Protein AF-A0A2P9GH68-F1 (afdb_monomer_lite)

Sequence (84 aa):
MSEIGFISHPPPEPDFWIYFAKYLRNTWVQWAIVFVPFILFVLYLKLTMPSFHMNEKEYSEEQFQFEDMKEIRKRRNTMSNNNL

Structure (mmCIF, N/CA/C/O backbone):
data_AF-A0A2P9GH68-F1
#
_entry.id   AF-A0A2P9GH68-F1
#
loop_
_atom_site.group_PDB
_atom_site.id
_atom_site.type_symbol
_atom_site.label_atom_id
_atom_site.label_alt_id
_atom_site.label_comp_id
_atom_site.label_asym_id
_atom_site.label_entity_id
_atom_site.label_seq_id
_atom_site.pdbx_PDB_ins_code
_atom_site.Cartn_x
_atom_site.Cartn_y
_atom_site.Cartn_z
_atom_site.occupancy
_atom_site.B_iso_or_equiv
_atom_site.auth_seq_id
_atom_site.auth_comp_id
_atom_site.auth_asym_id
_atom_site.auth_atom_id
_atom_site.pdbx_PDB_model_num
ATOM 1 N N . MET A 1 1 ? 35.652 12.912 -50.748 1.00 44.09 1 MET A N 1
ATOM 2 C CA . MET A 1 1 ? 34.385 12.679 -50.024 1.00 44.09 1 MET A CA 1
ATOM 3 C C . MET A 1 1 ? 34.699 11.859 -48.790 1.00 44.09 1 MET A C 1
ATOM 5 O O . MET A 1 1 ? 34.845 10.652 -48.889 1.00 44.09 1 MET A O 1
ATOM 9 N N . SER A 1 2 ? 34.925 12.523 -47.658 1.00 47.50 2 SER A N 1
ATOM 10 C CA . SER A 1 2 ? 35.011 11.869 -46.354 1.00 47.50 2 SER A CA 1
ATOM 11 C C . SER A 1 2 ? 33.643 12.013 -45.704 1.00 47.50 2 SER A C 1
ATOM 13 O O . SER A 1 2 ? 33.349 13.037 -45.088 1.00 47.50 2 SER A O 1
ATOM 15 N N . GLU A 1 3 ? 32.779 11.028 -45.925 1.00 58.19 3 GLU A N 1
ATOM 16 C CA . GLU A 1 3 ? 31.558 10.880 -45.143 1.00 58.19 3 GLU A CA 1
ATOM 17 C C . GLU A 1 3 ? 31.978 10.507 -43.725 1.00 58.19 3 GLU A C 1
ATOM 19 O O . GLU A 1 3 ? 32.183 9.344 -43.388 1.00 58.19 3 GLU A O 1
ATOM 24 N N . ILE A 1 4 ? 32.181 11.528 -42.896 1.00 58.97 4 ILE A N 1
ATOM 25 C CA . ILE A 1 4 ? 32.321 11.365 -41.456 1.00 58.97 4 ILE A CA 1
ATOM 26 C C . ILE A 1 4 ? 30.891 11.134 -40.970 1.00 58.97 4 ILE A C 1
ATOM 28 O O . ILE A 1 4 ? 30.213 12.041 -40.492 1.00 58.97 4 ILE A O 1
ATOM 32 N N . GLY A 1 5 ? 30.386 9.929 -41.241 1.00 56.75 5 GLY A N 1
ATOM 33 C CA . GLY A 1 5 ? 29.132 9.451 -40.698 1.00 56.75 5 GLY A CA 1
ATOM 34 C C . GLY A 1 5 ? 29.226 9.607 -39.194 1.00 56.75 5 GLY A C 1
ATOM 35 O O . GLY A 1 5 ? 30.147 9.074 -38.575 1.00 56.75 5 GLY A O 1
ATOM 36 N N . PHE A 1 6 ? 28.324 10.414 -38.639 1.00 58.25 6 PHE A N 1
ATOM 37 C CA . PHE A 1 6 ? 28.120 10.551 -37.211 1.00 58.25 6 PHE A CA 1
ATOM 38 C C . PHE A 1 6 ? 28.214 9.158 -36.596 1.00 58.25 6 PHE A C 1
ATOM 40 O O . PHE A 1 6 ? 27.352 8.312 -36.831 1.00 58.25 6 PHE A O 1
ATOM 47 N N . ILE A 1 7 ? 29.285 8.913 -35.842 1.00 58.44 7 ILE A N 1
ATOM 48 C CA . ILE A 1 7 ? 29.374 7.782 -34.929 1.00 58.44 7 ILE A CA 1
ATOM 49 C C . ILE A 1 7 ? 28.348 8.117 -33.850 1.00 58.44 7 ILE A C 1
ATOM 51 O O . ILE A 1 7 ? 28.652 8.711 -32.820 1.00 58.44 7 ILE A O 1
ATOM 55 N N . SER A 1 8 ? 27.078 7.868 -34.162 1.00 66.38 8 SER A N 1
ATOM 56 C CA . SER A 1 8 ? 25.982 7.965 -33.225 1.00 66.38 8 SER A CA 1
ATOM 57 C C . SER A 1 8 ? 26.206 6.825 -32.252 1.00 66.38 8 SER A C 1
ATOM 59 O O . SER A 1 8 ? 25.855 5.677 -32.528 1.00 66.38 8 SER A O 1
ATOM 61 N N . HIS A 1 9 ? 26.888 7.131 -31.153 1.00 65.25 9 HIS A N 1
ATOM 62 C CA . HIS A 1 9 ? 26.955 6.241 -30.011 1.00 65.25 9 HIS A CA 1
ATOM 63 C C . HIS A 1 9 ? 25.529 5.747 -29.712 1.00 65.25 9 HIS A C 1
ATOM 65 O O . HIS A 1 9 ? 24.598 6.564 -29.749 1.00 65.25 9 HIS A O 1
ATOM 71 N N . PRO A 1 10 ? 25.325 4.434 -29.492 1.00 72.50 10 PRO A N 1
ATOM 72 C CA . PRO A 1 10 ? 24.007 3.927 -29.143 1.00 72.50 10 PRO A CA 1
ATOM 73 C C . PRO A 1 10 ? 23.496 4.695 -27.915 1.00 72.50 10 PRO A C 1
ATOM 75 O O . PRO A 1 10 ? 24.309 5.095 -27.075 1.00 72.50 10 PRO A O 1
ATOM 78 N N . PRO A 1 11 ? 22.180 4.960 -27.824 1.00 70.69 11 PRO A N 1
ATOM 79 C CA . PRO A 1 11 ? 21.623 5.688 -26.694 1.00 70.69 11 PRO A CA 1
ATOM 80 C C . PRO A 1 11 ? 22.094 5.031 -25.389 1.00 70.69 11 PRO A C 1
ATOM 82 O O . PRO A 1 11 ? 22.074 3.800 -25.305 1.00 70.69 11 PRO A O 1
ATOM 85 N N . PRO A 1 12 ? 22.558 5.826 -24.406 1.00 73.88 12 PRO A N 1
ATOM 86 C CA . PRO A 1 12 ? 23.081 5.288 -23.161 1.00 73.88 12 PRO A CA 1
ATOM 87 C C . PRO A 1 12 ? 22.018 4.414 -22.506 1.00 73.88 12 PRO A C 1
ATOM 89 O O . PRO A 1 12 ? 20.830 4.756 -22.511 1.00 73.88 12 PRO A O 1
ATOM 92 N N . GLU A 1 13 ? 22.449 3.272 -21.975 1.00 79.50 13 GLU A N 1
ATOM 93 C CA . GLU A 1 13 ? 21.541 2.366 -21.294 1.00 79.50 13 GLU A CA 1
ATOM 94 C C . GLU A 1 13 ? 20.897 3.110 -20.117 1.00 79.50 13 GLU A C 1
ATOM 96 O O . GLU A 1 13 ? 21.599 3.716 -19.307 1.00 79.50 13 GLU A O 1
ATOM 101 N N . PRO A 1 14 ? 19.560 3.148 -20.037 1.00 76.94 14 PRO A N 1
ATOM 102 C CA . PRO A 1 14 ? 18.886 3.822 -18.940 1.00 76.94 14 PRO A CA 1
ATOM 103 C C . PRO A 1 14 ? 19.242 3.163 -17.606 1.00 76.94 14 PRO A C 1
ATOM 105 O O . PRO A 1 14 ? 19.011 1.969 -17.409 1.00 76.94 14 PRO A O 1
ATOM 108 N N . ASP A 1 15 ? 19.753 3.967 -16.674 1.00 84.38 15 ASP A N 1
ATOM 109 C CA . ASP A 1 15 ? 20.080 3.505 -15.329 1.00 84.38 15 ASP A CA 1
ATOM 110 C C . ASP A 1 15 ? 18.844 2.957 -14.608 1.00 84.38 15 ASP A C 1
ATOM 112 O O . ASP A 1 15 ? 17.710 3.412 -14.803 1.00 84.38 15 ASP A O 1
ATOM 116 N N . PHE A 1 16 ? 19.076 2.030 -13.675 1.00 82.50 16 PHE A N 1
ATOM 117 C CA . PHE A 1 16 ? 18.044 1.498 -12.780 1.00 82.50 16 PHE A CA 1
ATOM 118 C C . PHE A 1 16 ? 17.178 2.608 -12.153 1.00 82.50 16 PHE A C 1
ATOM 120 O O . PHE A 1 16 ? 15.953 2.493 -12.094 1.00 82.50 16 PHE A O 1
ATOM 127 N N . TRP A 1 17 ? 17.797 3.723 -11.752 1.00 82.50 17 TRP A N 1
ATOM 128 C CA . TRP A 1 17 ? 17.112 4.876 -11.163 1.00 82.50 17 TRP A CA 1
ATOM 129 C C . TRP A 1 17 ? 16.098 5.536 -12.098 1.00 82.50 17 TRP A C 1
ATOM 131 O O . TRP A 1 17 ? 15.052 5.989 -11.638 1.00 82.50 17 TRP A O 1
ATOM 141 N N . ILE A 1 18 ? 16.358 5.557 -13.405 1.00 82.88 18 ILE A N 1
ATOM 142 C CA . ILE A 1 18 ? 15.434 6.100 -14.407 1.00 82.88 18 ILE A CA 1
ATOM 143 C C . ILE A 1 18 ? 14.222 5.189 -14.583 1.00 82.88 18 ILE A C 1
ATOM 145 O O . ILE A 1 18 ? 13.094 5.679 -14.666 1.00 82.88 18 ILE A O 1
ATOM 149 N N . TYR A 1 19 ? 14.418 3.870 -14.566 1.00 80.50 19 TYR A N 1
ATOM 150 C CA . TYR A 1 19 ? 13.303 2.924 -14.562 1.00 80.50 19 TYR A CA 1
ATOM 151 C C . TYR A 1 19 ? 12.470 3.030 -13.288 1.00 80.50 19 TYR A C 1
ATOM 153 O O . TYR A 1 19 ? 11.240 3.071 -13.354 1.00 80.50 19 TYR A O 1
ATOM 161 N N . PHE A 1 20 ? 13.132 3.153 -12.139 1.00 79.75 20 PHE A N 1
ATOM 162 C CA . PHE A 1 20 ? 12.476 3.333 -10.853 1.00 79.75 20 PHE A CA 1
ATOM 163 C C . PHE A 1 20 ? 11.677 4.644 -10.794 1.00 79.75 20 PHE A C 1
ATOM 165 O O . PHE A 1 20 ? 10.505 4.639 -10.422 1.00 79.75 20 PHE A O 1
ATOM 172 N N . ALA A 1 21 ? 12.251 5.757 -11.256 1.00 81.88 21 ALA A N 1
ATOM 173 C CA . ALA A 1 21 ? 11.566 7.046 -11.339 1.00 81.88 21 ALA A CA 1
ATOM 174 C C . ALA A 1 21 ? 10.384 7.017 -12.323 1.00 81.88 21 ALA A C 1
ATOM 176 O O . ALA A 1 21 ? 9.318 7.570 -12.044 1.00 81.88 21 ALA A O 1
ATOM 177 N N . LYS A 1 22 ? 10.534 6.325 -13.460 1.00 82.12 2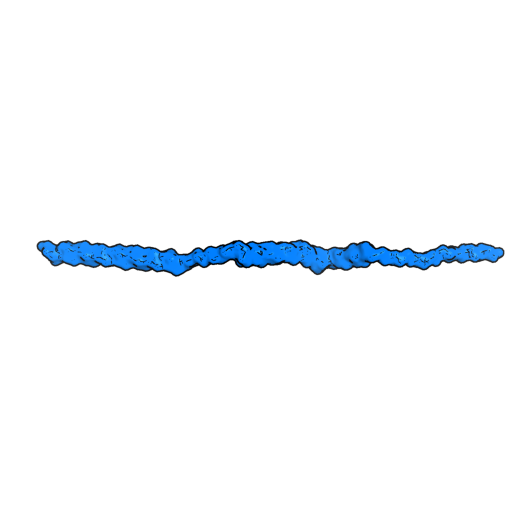2 LYS A N 1
ATOM 178 C CA . LYS A 1 22 ? 9.444 6.112 -14.420 1.00 82.12 22 LYS A CA 1
ATOM 179 C C . LYS A 1 22 ? 8.295 5.313 -13.798 1.00 82.12 22 LYS A C 1
ATOM 181 O O . LYS A 1 22 ? 7.138 5.640 -14.047 1.00 82.12 22 LYS A O 1
ATOM 186 N N . TYR A 1 23 ? 8.602 4.318 -12.967 1.00 80.31 23 TYR A N 1
ATOM 187 C CA . TYR A 1 23 ? 7.609 3.533 -12.233 1.00 80.31 23 TYR A CA 1
ATOM 188 C C . TYR A 1 23 ? 6.917 4.351 -11.128 1.00 80.31 23 TYR A C 1
ATOM 190 O O . TYR A 1 23 ? 5.693 4.324 -11.010 1.00 80.31 23 TYR A O 1
ATOM 198 N N . LEU A 1 24 ? 7.680 5.163 -10.388 1.00 81.62 24 LEU A N 1
ATOM 199 C CA . LEU A 1 24 ? 7.175 6.093 -9.369 1.00 81.62 24 LEU A CA 1
ATOM 200 C C . LEU A 1 24 ? 6.253 7.183 -9.924 1.00 81.62 24 LEU A C 1
ATOM 202 O O . LEU A 1 24 ? 5.442 7.734 -9.186 1.00 81.62 24 LEU A O 1
ATOM 206 N N . ARG A 1 25 ? 6.366 7.517 -11.214 1.00 77.81 25 ARG A N 1
ATOM 207 C CA . ARG A 1 25 ? 5.509 8.517 -11.866 1.00 77.81 25 ARG A CA 1
ATOM 208 C C . ARG A 1 25 ? 4.078 8.026 -12.087 1.00 77.81 25 ARG A C 1
ATOM 210 O O . ARG A 1 25 ? 3.200 8.829 -12.392 1.00 77.81 25 ARG A O 1
ATOM 217 N N . ASN A 1 26 ? 3.831 6.726 -11.958 1.00 84.75 26 ASN A N 1
ATOM 218 C CA . ASN A 1 26 ? 2.483 6.200 -12.060 1.00 84.75 26 ASN A CA 1
ATOM 219 C C . ASN A 1 26 ? 1.652 6.684 -10.865 1.00 84.75 26 ASN A C 1
ATOM 221 O O . ASN A 1 26 ? 1.992 6.415 -9.714 1.00 84.75 26 ASN A O 1
ATOM 225 N N . THR A 1 27 ? 0.538 7.363 -11.138 1.00 84.00 27 THR A N 1
ATOM 226 C CA . THR A 1 27 ? -0.361 7.925 -10.121 1.00 84.00 27 THR A CA 1
ATOM 227 C C . THR A 1 27 ? -0.792 6.873 -9.098 1.00 84.00 27 THR A C 1
ATOM 229 O O . THR A 1 27 ? -0.832 7.154 -7.906 1.00 84.00 27 THR A O 1
ATOM 232 N N . TRP A 1 28 ? -1.015 5.629 -9.528 1.00 83.25 28 TRP A N 1
ATOM 233 C CA . TRP A 1 28 ? -1.331 4.511 -8.632 1.00 83.25 28 TRP A CA 1
ATOM 234 C C . TRP A 1 28 ? -0.221 4.198 -7.625 1.00 83.25 28 TRP A C 1
ATOM 236 O O . TRP A 1 28 ? -0.501 3.947 -6.455 1.00 83.25 28 TRP A O 1
ATOM 246 N N . VAL A 1 29 ? 1.039 4.243 -8.062 1.00 85.25 29 VAL A N 1
ATOM 247 C CA . VAL A 1 29 ? 2.205 3.991 -7.204 1.00 85.25 29 VAL A CA 1
ATOM 248 C C . VAL A 1 29 ? 2.388 5.143 -6.217 1.00 85.25 29 VAL A C 1
ATOM 250 O O . VAL A 1 29 ? 2.658 4.902 -5.044 1.00 85.25 29 VAL A O 1
ATOM 253 N N . GLN A 1 30 ? 2.153 6.384 -6.652 1.00 85.62 30 GLN A N 1
ATOM 254 C CA . GLN A 1 30 ? 2.180 7.557 -5.772 1.00 85.62 30 GLN A CA 1
ATOM 255 C C . GLN A 1 30 ? 1.125 7.462 -4.666 1.00 85.62 30 GLN A C 1
ATOM 257 O O . GLN A 1 30 ? 1.442 7.656 -3.494 1.00 85.62 30 GLN A O 1
ATOM 262 N N . TRP A 1 31 ? -0.111 7.102 -5.019 1.00 90.94 31 TRP A N 1
ATOM 263 C CA . TRP A 1 31 ? -1.174 6.892 -4.038 1.00 90.94 31 TRP A CA 1
ATOM 264 C C . TRP A 1 31 ? -0.863 5.733 -3.097 1.00 90.94 31 TRP A C 1
ATOM 266 O O . TRP A 1 31 ? -1.081 5.866 -1.898 1.00 90.94 31 TRP A O 1
ATOM 276 N N . ALA A 1 32 ? -0.306 4.627 -3.596 1.00 89.38 32 ALA A N 1
ATOM 277 C CA . ALA A 1 32 ? 0.105 3.511 -2.751 1.00 89.38 32 ALA A CA 1
ATOM 278 C C . ALA A 1 32 ? 1.159 3.939 -1.717 1.00 89.38 32 ALA A C 1
ATOM 280 O O . ALA A 1 32 ? 1.041 3.578 -0.552 1.00 89.38 32 ALA A O 1
ATOM 281 N N . ILE A 1 33 ? 2.135 4.770 -2.094 1.00 88.69 33 ILE A N 1
ATOM 282 C CA . ILE A 1 33 ? 3.160 5.274 -1.162 1.00 88.69 33 ILE A CA 1
ATOM 283 C C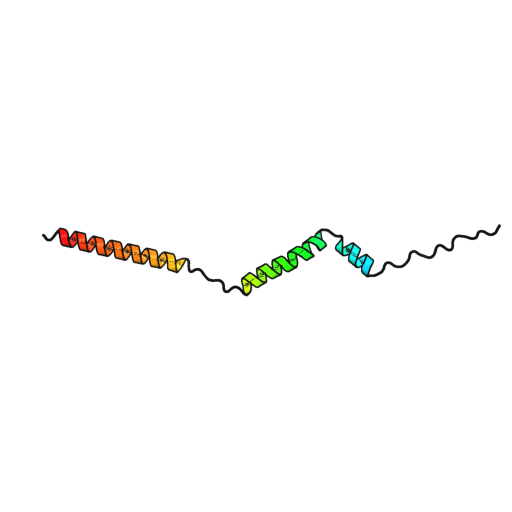 . ILE A 1 33 ? 2.548 6.090 -0.019 1.00 88.69 33 ILE A C 1
ATOM 285 O O . ILE A 1 33 ? 3.064 6.045 1.092 1.00 88.69 33 ILE A O 1
ATOM 289 N N . VAL A 1 34 ? 1.449 6.808 -0.259 1.00 89.25 34 VAL A N 1
ATOM 290 C CA . VAL A 1 34 ? 0.771 7.606 0.776 1.00 89.25 34 VAL A CA 1
ATOM 291 C C . VAL A 1 34 ? -0.229 6.762 1.573 1.00 89.25 34 VAL A C 1
ATOM 293 O O . VAL A 1 34 ? -0.263 6.819 2.801 1.00 89.25 34 VAL A O 1
ATOM 296 N N . PHE A 1 35 ? -1.035 5.946 0.894 1.00 92.12 35 PHE A N 1
ATOM 297 C CA . PHE A 1 35 ? -2.106 5.180 1.524 1.00 92.12 35 PHE A CA 1
ATOM 298 C C . PHE A 1 35 ? -1.624 3.934 2.252 1.00 92.12 35 PHE A C 1
ATOM 300 O O . PHE A 1 35 ? -2.188 3.609 3.289 1.00 92.12 35 PHE A O 1
ATOM 307 N N . VAL A 1 36 ? -0.605 3.230 1.756 1.00 92.75 36 VAL A N 1
ATOM 308 C CA . VAL A 1 36 ? -0.082 2.026 2.420 1.00 92.75 36 VAL A CA 1
ATOM 309 C C . VAL A 1 36 ? 0.385 2.327 3.848 1.00 92.75 36 VAL A C 1
ATOM 311 O O . VAL A 1 36 ? -0.123 1.673 4.760 1.00 92.75 36 VAL A O 1
ATOM 314 N N . PRO A 1 37 ? 1.267 3.313 4.112 1.00 92.81 37 PRO A N 1
ATOM 315 C CA . PRO A 1 37 ? 1.659 3.629 5.483 1.00 92.81 37 PRO A CA 1
ATOM 316 C C . PRO A 1 37 ? 0.489 4.166 6.311 1.00 92.81 37 PRO A C 1
ATOM 318 O O . PRO A 1 37 ? 0.415 3.867 7.497 1.00 92.81 37 PRO A O 1
ATOM 321 N N . PHE A 1 38 ? -0.459 4.891 5.707 1.00 93.31 38 PHE A N 1
ATOM 322 C CA . PHE A 1 38 ? -1.652 5.367 6.410 1.00 93.31 38 PHE A CA 1
ATOM 323 C C . PHE A 1 38 ? -2.568 4.217 6.857 1.00 93.31 38 PHE A C 1
ATOM 325 O O . PHE A 1 38 ? -2.990 4.170 8.009 1.00 93.31 38 PHE A O 1
ATOM 332 N N . ILE A 1 39 ? -2.839 3.249 5.979 1.00 93.12 39 ILE A N 1
ATOM 333 C CA . ILE A 1 39 ? -3.634 2.058 6.301 1.00 93.12 39 ILE A CA 1
ATOM 334 C C . ILE A 1 39 ? -2.908 1.213 7.345 1.00 93.12 39 ILE A C 1
ATOM 336 O O . ILE A 1 39 ? -3.532 0.786 8.313 1.00 93.12 39 ILE A O 1
ATOM 340 N N . LEU A 1 40 ? -1.596 1.006 7.193 1.00 93.31 40 LEU A N 1
ATOM 341 C CA . LEU A 1 40 ? -0.787 0.309 8.192 1.00 93.31 40 LEU A CA 1
ATOM 342 C C . LEU A 1 40 ? -0.827 1.020 9.543 1.00 93.31 40 LEU A C 1
ATOM 344 O O . LEU A 1 40 ? -0.932 0.352 10.562 1.00 93.31 40 LEU A O 1
ATOM 348 N N . PHE A 1 41 ? -0.804 2.352 9.563 1.00 91.31 41 PHE A N 1
ATOM 349 C CA . PHE A 1 41 ? -0.928 3.139 10.784 1.00 91.31 41 PHE A CA 1
ATOM 350 C C . PHE A 1 41 ? -2.308 2.986 11.435 1.00 91.31 41 PHE A C 1
ATOM 352 O O . PHE A 1 41 ? -2.393 2.767 12.638 1.00 91.31 41 PHE A O 1
ATOM 359 N N . VAL A 1 42 ? -3.392 3.025 10.656 1.00 91.38 42 VAL A N 1
ATOM 360 C CA . VAL A 1 42 ? -4.752 2.785 11.168 1.00 91.38 42 VAL A CA 1
ATOM 361 C C . VAL A 1 42 ? -4.903 1.357 11.694 1.00 91.38 42 VAL A C 1
ATOM 363 O O . VAL A 1 42 ? -5.488 1.154 12.755 1.00 91.38 42 VAL A O 1
ATOM 366 N N . LEU A 1 43 ? -4.366 0.363 10.985 1.00 90.19 43 LEU A N 1
ATOM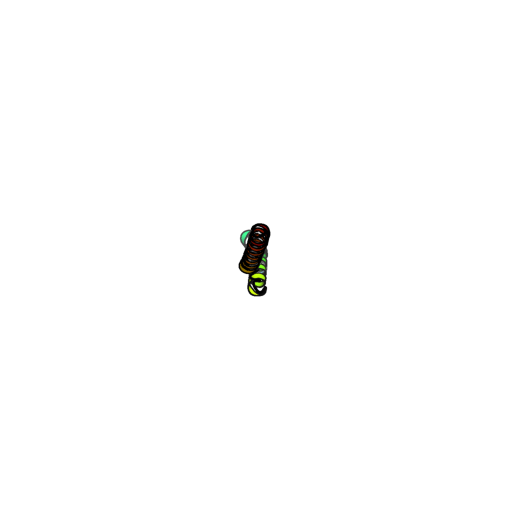 367 C CA . LEU A 1 43 ? -4.363 -1.030 11.432 1.00 90.19 43 LEU A CA 1
ATOM 368 C C . LEU A 1 43 ? -3.523 -1.211 12.692 1.00 90.19 43 LEU A C 1
ATOM 370 O O . LEU A 1 43 ? -3.960 -1.893 13.613 1.00 90.19 43 LEU A O 1
ATOM 374 N N . TYR A 1 44 ? -2.356 -0.572 12.747 1.00 89.31 44 TYR A N 1
ATOM 375 C CA . TYR A 1 44 ? -1.507 -0.538 13.926 1.00 89.31 44 TYR A CA 1
ATOM 376 C C . TYR A 1 44 ? -2.286 0.029 15.106 1.00 89.31 44 TYR A C 1
ATOM 378 O O . TYR A 1 44 ? -2.447 -0.676 16.090 1.00 89.31 44 TYR A O 1
ATOM 386 N N . LEU A 1 45 ? -2.884 1.217 14.970 1.00 87.88 45 LEU A N 1
ATOM 387 C CA . LEU A 1 45 ? -3.735 1.799 16.005 1.00 87.88 45 LEU A CA 1
ATOM 388 C C . LEU A 1 45 ? -4.874 0.858 16.398 1.00 87.88 45 LEU A C 1
ATOM 390 O O . LEU A 1 45 ? -5.099 0.658 17.578 1.00 87.88 45 LEU A O 1
ATOM 394 N N . LYS A 1 46 ? -5.560 0.225 15.447 1.00 82.19 46 LYS A N 1
ATOM 395 C CA . LYS A 1 46 ? -6.661 -0.701 15.743 1.00 82.19 46 LYS A CA 1
ATOM 396 C C . LYS A 1 46 ? -6.213 -1.965 16.492 1.00 82.19 46 LYS A C 1
ATOM 398 O O . LYS A 1 46 ? -7.008 -2.524 17.239 1.00 82.19 46 LYS A O 1
ATOM 403 N N . LEU A 1 47 ? -4.981 -2.426 16.280 1.00 80.31 47 LEU A N 1
ATOM 404 C CA . LEU A 1 47 ? -4.411 -3.594 16.958 1.00 80.31 47 LEU A CA 1
ATOM 405 C C . LEU A 1 47 ? -3.771 -3.238 18.305 1.00 80.31 47 LEU A C 1
ATOM 407 O O . LEU A 1 47 ? -3.868 -4.014 19.250 1.00 80.31 47 LEU A O 1
ATOM 411 N N . THR A 1 48 ? -3.092 -2.093 18.393 1.00 78.88 48 THR A N 1
ATOM 412 C CA . THR A 1 48 ? -2.368 -1.669 19.599 1.00 78.88 48 THR A CA 1
ATOM 413 C C . THR A 1 48 ? -3.223 -0.876 20.565 1.00 78.88 48 THR A C 1
ATOM 415 O O . THR A 1 48 ? -2.912 -0.822 21.751 1.00 78.88 48 THR A O 1
ATOM 418 N N . MET A 1 49 ? -4.280 -0.228 20.079 1.00 68.06 49 MET A N 1
ATOM 419 C CA . MET A 1 49 ? -5.268 0.377 20.950 1.00 68.06 49 MET A CA 1
ATOM 420 C C . MET A 1 49 ? -6.105 -0.783 21.488 1.00 68.06 49 MET A C 1
ATOM 422 O O . MET A 1 49 ? -6.762 -1.460 20.691 1.00 68.06 49 MET A O 1
ATOM 426 N N . PRO A 1 50 ? -6.071 -1.066 22.805 1.00 62.94 50 PRO A N 1
ATOM 427 C CA . PRO A 1 50 ? -7.034 -1.991 23.369 1.00 62.94 50 PRO A CA 1
ATOM 428 C C . PRO A 1 50 ? -8.389 -1.441 22.952 1.00 62.94 50 PRO A C 1
ATOM 430 O O . PRO A 1 50 ? -8.656 -0.252 23.162 1.00 62.94 50 PRO A O 1
ATOM 433 N N . SER A 1 51 ? -9.213 -2.255 22.286 1.00 60.34 51 SER A N 1
ATOM 434 C CA . SER A 1 51 ? -10.598 -1.865 22.101 1.00 60.34 51 SER A CA 1
ATOM 435 C C . SER A 1 51 ? -11.131 -1.732 23.516 1.00 60.34 51 SER A C 1
ATOM 437 O O . SER A 1 51 ? -11.436 -2.728 24.175 1.00 60.34 51 SER A O 1
ATOM 439 N N . PHE A 1 52 ? -11.192 -0.503 24.015 1.00 55.62 52 PHE A N 1
ATOM 440 C CA . PHE A 1 52 ? -12.178 -0.162 24.999 1.00 55.62 52 PHE A CA 1
ATOM 441 C C . PHE A 1 52 ? -13.475 -0.491 24.273 1.00 55.62 52 PHE A C 1
ATOM 443 O O . PHE A 1 52 ? -14.000 0.303 23.496 1.00 55.62 52 PHE A O 1
ATOM 450 N N . HIS A 1 53 ? -13.943 -1.724 24.473 1.00 53.16 53 HIS A N 1
ATOM 451 C CA . HIS A 1 53 ? -15.348 -1.986 24.649 1.00 53.16 53 HIS A CA 1
ATOM 452 C C . HIS A 1 53 ? -15.769 -0.966 25.710 1.00 53.16 53 HIS A C 1
ATOM 454 O O . HIS A 1 53 ? -15.758 -1.253 26.901 1.00 53.16 53 HIS A O 1
ATOM 460 N N . MET A 1 54 ? -16.020 0.277 25.285 1.00 50.81 54 MET A N 1
ATOM 461 C CA . MET A 1 54 ? -16.949 1.153 25.959 1.00 50.81 54 MET A CA 1
ATOM 462 C C . MET A 1 54 ? -18.207 0.320 25.942 1.00 50.81 54 MET A C 1
ATOM 464 O O . MET A 1 54 ? -18.813 0.056 24.906 1.00 50.81 54 MET A O 1
ATOM 468 N N . ASN A 1 55 ? -18.392 -0.298 27.089 1.00 50.34 55 ASN A N 1
ATOM 469 C CA . ASN A 1 55 ? -19.381 -1.274 27.387 1.00 50.34 55 ASN A CA 1
ATOM 470 C C . ASN A 1 55 ? -20.725 -0.574 27.198 1.00 50.34 55 ASN A C 1
ATOM 472 O O . ASN A 1 55 ? -21.241 0.059 28.110 1.00 50.34 55 ASN A O 1
ATOM 476 N N . GLU A 1 56 ? -21.285 -0.651 25.989 1.00 53.91 56 GLU A N 1
ATOM 477 C CA . GLU A 1 56 ? -22.642 -0.168 25.710 1.00 53.91 56 GLU A CA 1
ATOM 478 C C . GLU A 1 56 ? -23.656 -0.842 26.658 1.00 53.91 56 GLU A C 1
ATOM 480 O O . GLU A 1 56 ? -24.751 -0.328 26.877 1.00 53.91 56 GLU A O 1
ATOM 485 N N . LYS A 1 57 ? -23.267 -1.966 27.281 1.00 54.03 57 LYS A N 1
ATOM 486 C CA . LYS A 1 57 ? -24.051 -2.675 28.289 1.00 54.03 57 LYS A CA 1
ATOM 487 C C . LYS A 1 57 ? -23.927 -2.070 29.692 1.00 54.03 57 LYS A C 1
ATOM 489 O O . LYS A 1 57 ? -24.914 -2.116 30.406 1.00 54.03 57 LYS A O 1
ATOM 494 N N . GLU A 1 58 ? -22.821 -1.423 30.076 1.00 52.00 58 GLU A N 1
ATOM 495 C CA . GLU A 1 58 ? -22.716 -0.777 31.405 1.00 52.00 58 GLU A CA 1
ATOM 496 C C . GLU A 1 58 ? -23.641 0.435 31.503 1.00 52.00 58 GLU A C 1
ATOM 498 O O . GLU A 1 58 ? -24.362 0.575 32.484 1.00 52.00 58 GLU A O 1
ATOM 503 N N . TYR A 1 59 ? -23.713 1.268 30.459 1.00 52.28 59 TYR A N 1
ATOM 504 C CA . TYR A 1 59 ? -24.603 2.434 30.483 1.00 52.28 59 TYR A CA 1
ATOM 505 C C . TYR A 1 59 ? -26.087 2.031 30.464 1.00 52.28 59 TYR A C 1
ATOM 507 O O . TYR A 1 59 ? -26.917 2.665 31.117 1.00 52.28 59 TYR A O 1
ATOM 515 N N . SER A 1 60 ? -26.423 0.953 29.745 1.00 57.28 60 SER A N 1
ATOM 516 C CA . SER A 1 60 ? -27.782 0.405 29.721 1.00 57.28 60 SER A CA 1
ATOM 517 C C . SER A 1 60 ? -28.157 -0.266 31.044 1.00 57.28 60 SER A C 1
ATOM 519 O O . SER A 1 60 ? -29.289 -0.108 31.492 1.00 57.28 60 SER A O 1
ATOM 521 N N . GLU A 1 61 ? -27.244 -1.005 31.676 1.00 60.31 61 GLU A N 1
ATOM 522 C CA . GLU A 1 61 ? -27.496 -1.689 32.949 1.00 60.31 61 GLU A CA 1
ATOM 523 C C . GLU A 1 61 ? -27.576 -0.700 34.118 1.00 60.31 61 GLU A C 1
ATOM 525 O O . GLU A 1 61 ? -28.469 -0.826 34.958 1.00 60.31 61 GLU A O 1
ATOM 530 N N . GLU A 1 62 ? -26.727 0.332 34.148 1.00 60.12 62 GLU A N 1
ATOM 531 C CA . GLU A 1 62 ? -26.811 1.398 35.151 1.00 60.12 62 GLU A CA 1
ATOM 532 C C . GLU 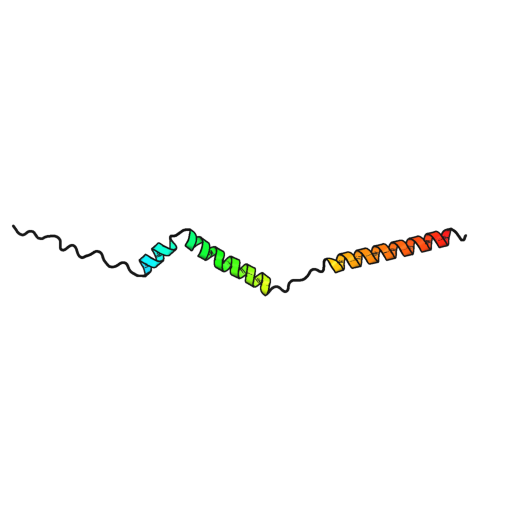A 1 62 ? -28.096 2.225 35.004 1.00 60.12 62 GLU A C 1
ATOM 534 O O . GLU A 1 62 ? -28.751 2.500 36.010 1.00 60.12 62 GLU A O 1
ATOM 539 N N . GLN A 1 63 ? -28.519 2.577 33.778 1.00 59.62 63 GLN A N 1
ATOM 540 C CA . GLN A 1 63 ? -29.812 3.248 33.572 1.00 59.62 63 GLN A CA 1
ATOM 541 C C . GLN A 1 63 ? -30.996 2.367 33.982 1.00 59.62 63 GLN A C 1
ATOM 543 O O . GLN A 1 63 ? -31.905 2.858 34.656 1.00 59.62 63 GLN A O 1
ATOM 548 N N . PHE A 1 64 ? -30.977 1.084 33.611 1.00 63.06 64 PHE A N 1
ATOM 549 C CA . PHE A 1 64 ? -32.052 0.145 33.926 1.00 63.06 64 PHE A CA 1
ATOM 550 C C . PHE A 1 64 ? -32.191 -0.057 35.443 1.00 63.06 64 PHE A C 1
ATOM 552 O O . PHE A 1 64 ? -33.286 0.067 35.990 1.00 63.06 64 PHE A O 1
ATOM 559 N N . GLN A 1 65 ? -31.076 -0.243 36.161 1.00 68.06 65 GLN A N 1
ATOM 560 C CA . GLN A 1 65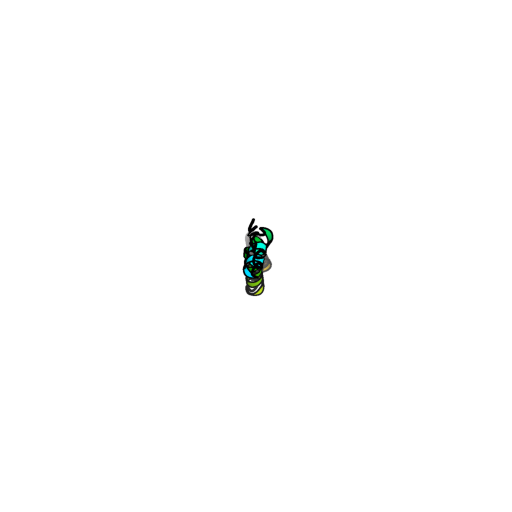 ? -31.097 -0.345 37.624 1.00 68.06 65 GLN A CA 1
ATOM 561 C C . GLN A 1 65 ? -31.549 0.956 38.308 1.00 68.06 65 GLN A C 1
ATOM 563 O O . GLN A 1 65 ? -32.203 0.915 39.356 1.00 68.06 65 GLN A O 1
ATOM 568 N N . PHE A 1 66 ? -31.231 2.122 37.734 1.00 70.06 66 PHE A N 1
ATOM 569 C CA . PHE A 1 66 ? -31.651 3.410 38.289 1.00 70.06 66 PHE A CA 1
ATOM 570 C C . PHE A 1 66 ? -33.153 3.677 38.097 1.00 70.06 66 PHE A C 1
ATOM 572 O O . PHE A 1 66 ? -33.786 4.257 38.988 1.00 70.06 66 PHE A O 1
ATOM 579 N N . GLU A 1 67 ? -33.738 3.259 36.969 1.00 69.12 67 GLU A N 1
ATOM 580 C CA . GLU A 1 67 ? -35.191 3.309 36.752 1.00 69.12 67 GLU A CA 1
ATOM 581 C C . GLU A 1 67 ? -35.939 2.365 37.698 1.00 69.12 67 GLU A C 1
ATOM 583 O O . GLU A 1 67 ? -36.848 2.821 38.400 1.00 69.12 67 GLU A O 1
ATOM 588 N N . ASP A 1 68 ? -35.497 1.110 37.822 1.00 71.62 68 ASP A N 1
ATOM 589 C CA . ASP A 1 68 ? -36.107 0.133 38.733 1.00 71.62 68 ASP A CA 1
ATOM 590 C C . ASP A 1 68 ? -36.077 0.624 40.190 1.00 71.62 68 ASP A C 1
ATOM 592 O O . ASP A 1 68 ? -37.085 0.589 40.908 1.00 71.62 68 ASP A O 1
ATOM 596 N N . MET A 1 69 ? -34.945 1.178 40.643 1.00 70.31 69 MET A N 1
ATOM 597 C CA . MET A 1 69 ? -34.850 1.746 41.991 1.00 70.31 69 MET A CA 1
ATOM 598 C C . MET A 1 69 ? -35.796 2.934 42.207 1.00 70.31 69 MET A C 1
ATOM 600 O O . MET A 1 69 ? -36.363 3.083 43.302 1.00 70.31 69 MET A O 1
ATOM 604 N N . LYS A 1 70 ? -35.986 3.789 41.194 1.00 75.50 70 LYS A N 1
ATOM 605 C CA . LYS A 1 70 ? -36.939 4.905 41.266 1.00 75.50 70 LYS A CA 1
ATOM 606 C C . LYS A 1 70 ? -38.379 4.405 41.314 1.00 75.50 70 LYS A C 1
ATOM 608 O O . LYS A 1 70 ? -39.159 4.927 42.117 1.00 75.50 70 LYS A O 1
ATOM 613 N N . GLU A 1 71 ? -38.732 3.390 40.529 1.00 71.62 71 GLU A N 1
ATOM 614 C CA . GLU A 1 71 ? -40.082 2.827 40.520 1.00 71.62 71 GLU A CA 1
ATOM 615 C C . GLU A 1 71 ? -40.423 2.149 41.857 1.00 71.62 71 GLU A C 1
ATOM 617 O O . GLU A 1 71 ? -41.479 2.416 42.441 1.00 71.62 71 GLU A O 1
ATOM 622 N N . ILE A 1 72 ? -39.499 1.363 42.420 1.00 73.44 72 ILE A N 1
ATOM 623 C CA . ILE A 1 72 ? -39.689 0.702 43.721 1.00 73.44 72 ILE A CA 1
ATOM 624 C C . ILE A 1 72 ? -39.857 1.733 44.847 1.00 73.44 72 ILE A C 1
ATOM 626 O O . ILE A 1 72 ? -40.681 1.555 45.752 1.00 73.44 72 ILE A O 1
ATOM 630 N N . ARG A 1 73 ? -39.092 2.835 44.818 1.00 73.31 73 ARG A N 1
ATOM 631 C CA . ARG A 1 73 ? -39.245 3.927 45.794 1.00 73.31 73 ARG A CA 1
ATOM 632 C C . ARG A 1 73 ? -40.602 4.618 45.647 1.00 73.31 73 ARG A C 1
ATOM 634 O O . ARG A 1 73 ? -41.251 4.892 46.654 1.00 73.31 73 ARG A O 1
ATOM 641 N N . LYS A 1 74 ? -41.056 4.855 44.413 1.00 72.06 74 LYS A N 1
ATOM 642 C CA . LYS A 1 74 ? -42.364 5.461 44.138 1.00 72.06 74 LYS A CA 1
ATOM 643 C C . LYS A 1 74 ? -43.502 4.589 44.675 1.00 72.06 74 LYS A C 1
ATOM 645 O O . LYS A 1 74 ? -44.327 5.102 45.424 1.00 72.06 74 LYS A O 1
ATOM 650 N N . ARG A 1 75 ? -43.494 3.278 44.392 1.00 69.50 75 ARG A N 1
ATOM 651 C CA . ARG A 1 75 ? -44.512 2.327 44.885 1.00 69.50 75 ARG A CA 1
ATOM 652 C C . ARG A 1 75 ? -44.590 2.285 46.413 1.00 69.50 75 ARG A C 1
ATOM 654 O O . ARG A 1 75 ? -45.690 2.321 46.960 1.00 69.50 75 ARG A O 1
ATOM 661 N N . ARG A 1 76 ? -43.446 2.283 47.113 1.00 69.25 76 ARG A N 1
ATOM 662 C CA . ARG A 1 76 ? -43.416 2.344 48.588 1.00 69.25 76 ARG A CA 1
ATOM 663 C C . ARG A 1 76 ? -44.060 3.615 49.138 1.00 69.25 76 ARG A C 1
ATOM 665 O O . ARG A 1 76 ? -44.854 3.535 50.070 1.00 69.25 76 ARG A O 1
ATOM 672 N N . ASN A 1 77 ? -43.773 4.767 48.538 1.00 67.19 77 ASN A N 1
ATOM 673 C CA . ASN A 1 77 ? -44.342 6.037 48.989 1.00 67.19 77 ASN A CA 1
ATOM 674 C C . ASN A 1 77 ? -45.853 6.126 48.718 1.00 67.19 77 ASN A C 1
ATOM 676 O O . ASN A 1 77 ? -46.584 6.680 49.532 1.00 67.19 77 ASN A O 1
ATOM 680 N N . THR A 1 78 ? -46.342 5.551 47.613 1.00 66.56 78 THR A N 1
ATOM 681 C CA . THR A 1 78 ? -47.786 5.506 47.319 1.00 66.56 78 THR A CA 1
ATOM 682 C C . THR A 1 78 ? -48.532 4.567 48.269 1.00 66.56 78 THR A C 1
ATOM 684 O O . THR A 1 78 ? -49.613 4.903 48.736 1.00 66.56 78 THR A O 1
ATOM 687 N N . MET A 1 79 ? -47.943 3.419 48.615 1.00 58.84 79 MET A N 1
ATOM 688 C CA . MET A 1 79 ? -48.557 2.464 49.546 1.00 58.84 79 MET A CA 1
ATOM 689 C C . MET A 1 79 ? -48.536 2.969 50.998 1.00 58.84 79 MET A C 1
ATOM 691 O O . MET A 1 79 ? -49.478 2.724 51.742 1.00 58.84 79 MET A O 1
ATOM 695 N N . SER A 1 80 ? -47.509 3.734 51.383 1.00 60.03 80 SER A N 1
ATOM 696 C CA . SER A 1 80 ? -47.443 4.391 52.695 1.00 60.03 80 SER A CA 1
ATOM 697 C C . SER A 1 80 ? -48.476 5.512 52.863 1.00 60.03 80 SER A C 1
ATOM 699 O O . SER A 1 80 ? -48.918 5.741 53.982 1.00 60.03 80 SER A O 1
ATOM 701 N N . ASN A 1 81 ? -48.858 6.203 51.784 1.00 58.50 81 AS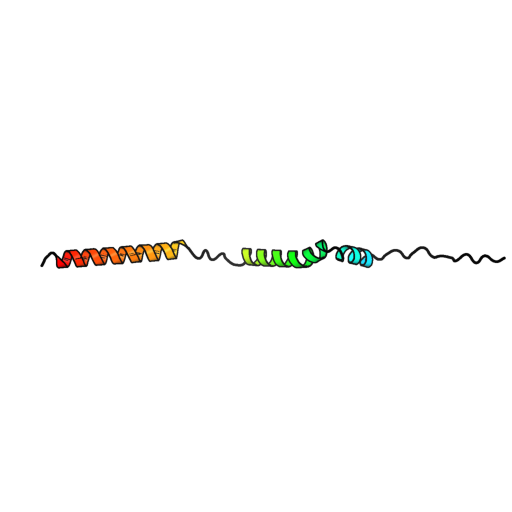N A N 1
ATOM 702 C CA . ASN A 1 81 ? -49.853 7.282 51.830 1.00 58.50 81 ASN A CA 1
ATOM 703 C C . ASN A 1 81 ? -51.305 6.784 51.841 1.00 58.50 81 ASN A C 1
ATOM 705 O O . ASN A 1 81 ? -52.184 7.529 52.249 1.00 58.50 81 ASN A O 1
ATOM 709 N N . ASN A 1 82 ? -51.562 5.550 51.402 1.00 58.72 82 ASN A N 1
ATOM 710 C CA . ASN A 1 82 ? -52.912 4.977 51.353 1.00 58.72 82 ASN A CA 1
ATOM 711 C C . ASN A 1 82 ? -53.294 4.203 52.632 1.00 58.72 82 ASN A C 1
ATOM 713 O O . ASN A 1 82 ? -54.394 3.663 52.705 1.00 58.72 82 ASN A O 1
ATOM 717 N N . ASN A 1 83 ? -52.380 4.117 53.606 1.00 56.34 83 ASN A N 1
ATOM 718 C CA . ASN A 1 83 ? -52.565 3.429 54.889 1.00 56.34 83 ASN A CA 1
ATOM 719 C C . ASN A 1 83 ? -52.720 4.407 56.080 1.00 56.34 83 ASN A C 1
ATOM 721 O O . ASN A 1 83 ? -52.569 3.990 57.229 1.00 56.34 83 ASN A O 1
ATOM 725 N N . LEU A 1 84 ? -52.987 5.688 55.803 1.00 48.69 84 LEU A N 1
ATOM 726 C CA . LEU A 1 84 ? -53.416 6.724 56.755 1.00 48.69 84 LEU A CA 1
ATOM 727 C C . LEU A 1 84 ? -54.871 7.099 56.467 1.00 48.69 84 LEU A C 1
ATOM 729 O O . LEU A 1 84 ? -55.585 7.404 57.447 1.00 48.69 84 LEU A O 1
#

pLDDT: mean 72.1, std 13.61, range [44.09, 93.31]

Radius of gyration: 38.11 Å; chains: 1; bounding box: 88×16×107 Å

Foldseek 3Di:
DPCPPPPPPPDPDDDPVNVVVVVCPPPVNVVCVVVVVVVVVVVCCVVVVPPPCPPPPVVVVVVVVVVVVVVVVVVVVVVVVVVD

Secondary structure (DSSP, 8-state):
--------PPPPPPPHHHHHHHHHTSHHHHHHHHHHHHHHHHHHHHHHS------HHHHHHHHHHHHHHHHHHHHHHHHHHTT-